Protein AF-A0A8C9UJI0-F1 (afdb_monomer)

Nearest PDB structures (foldseek):
  3o5f-assembly1_A  TM=1.003E+00  e=1.018E-23  Homo sapiens
  4w9p-assembly2_E  TM=9.987E-01  e=3.795E-23  Homo sapiens
  3o5d-assembly2_B  TM=9.848E-01  e=3.019E-23  Homo sapiens
  4r0x-assembly1_A  TM=9.972E-01  e=3.536E-22  Homo sapiens
  8pja-assembly1_A  TM=9.723E-01  e=2.656E-22  Homo sapiens

pLDDT: mean 81.19, std 20.81, range [34.44, 97.88]

InterPro domains:
  IPR001179 FKBP-type peptidyl-prolyl cis-trans isomerase domain [PF00254] (45-135)
  IPR001179 FKBP-type peptidyl-prolyl cis-trans isomerase domain [PS50059] (50-138)
  IPR046357 Peptidyl-prolyl cis-trans isomerase domain superfamily [G3DSA:3.10.50.40] (14-140)
  IPR050689 FKBP-type Peptidyl-prolyl cis-trans Isomerase [PTHR10516] (28-138)

Organism: Spermophilus dauricus (NCBI:txid99837)

Mean predicted aligned error: 12.02 Å

Radius of gyration: 22.51 Å; Cα contacts (8 Å, |Δi|>4): 314; chains: 1; bounding box: 45×43×97 Å

Structure (mmCIF, N/CA/C/O backbone):
data_AF-A0A8C9UJI0-F1
#
_entry.id   AF-A0A8C9UJI0-F1
#
loop_
_atom_site.group_PDB
_atom_site.id
_atom_site.type_symbol
_atom_site.label_atom_id
_atom_site.label_alt_id
_atom_site.label_comp_id
_atom_site.label_asym_id
_atom_site.label_entity_id
_atom_site.label_seq_id
_atom_site.pdbx_PDB_ins_code
_atom_site.Cartn_x
_atom_site.Cartn_y
_atom_site.Cartn_z
_atom_site.occupancy
_atom_site.B_iso_or_equiv
_atom_site.auth_seq_id
_atom_site.auth_comp_id
_atom_site.auth_asym_id
_atom_site.auth_atom_id
_atom_site.pdbx_PDB_model_num
ATOM 1 N N . MET A 1 1 ? 28.800 -2.552 45.455 1.00 47.06 1 MET A N 1
ATOM 2 C CA . MET A 1 1 ? 27.378 -2.154 45.464 1.00 47.06 1 MET A CA 1
ATOM 3 C C . MET A 1 1 ? 27.069 -1.627 44.077 1.00 47.06 1 MET A C 1
ATOM 5 O O . MET A 1 1 ? 27.402 -0.494 43.772 1.00 47.06 1 MET A O 1
ATOM 9 N N . THR A 1 2 ? 26.600 -2.508 43.202 1.00 41.59 2 THR A N 1
ATOM 10 C CA . THR A 1 2 ? 26.251 -2.222 41.806 1.00 41.59 2 THR A CA 1
ATOM 11 C C . THR A 1 2 ? 24.803 -1.760 41.757 1.00 41.59 2 THR A C 1
ATOM 13 O O . THR A 1 2 ? 23.912 -2.518 42.133 1.00 41.59 2 THR A O 1
ATOM 16 N N . THR A 1 3 ? 24.568 -0.523 41.334 1.00 51.25 3 THR A N 1
ATOM 17 C CA . THR A 1 3 ? 23.231 -0.049 40.975 1.00 51.25 3 THR A CA 1
ATOM 18 C C . THR A 1 3 ? 22.988 -0.331 39.500 1.00 51.25 3 THR A C 1
ATOM 20 O O . THR A 1 3 ? 23.745 0.113 38.642 1.00 51.25 3 THR A O 1
ATOM 23 N N . ASP A 1 4 ? 21.942 -1.118 39.288 1.00 44.91 4 ASP A N 1
ATOM 24 C CA . ASP A 1 4 ? 21.248 -1.479 38.057 1.00 44.91 4 ASP A CA 1
ATOM 25 C C . ASP A 1 4 ? 21.034 -0.283 37.107 1.00 44.91 4 ASP A C 1
ATOM 27 O O . ASP A 1 4 ? 20.423 0.723 37.476 1.00 44.91 4 ASP A O 1
ATOM 31 N N . GLU A 1 5 ? 21.545 -0.394 35.878 1.00 50.09 5 GLU A N 1
ATOM 32 C CA . GLU A 1 5 ? 21.160 0.468 34.761 1.00 50.09 5 GLU A CA 1
ATOM 33 C C . GLU A 1 5 ? 19.827 -0.034 34.195 1.00 50.09 5 GLU A C 1
ATOM 35 O O . GLU A 1 5 ? 19.768 -0.969 33.396 1.00 50.09 5 GLU A O 1
ATOM 40 N N . GLY A 1 6 ? 18.737 0.613 34.605 1.00 41.09 6 GLY A N 1
ATOM 41 C CA . GLY A 1 6 ? 17.418 0.406 34.022 1.00 41.09 6 GLY A CA 1
ATOM 42 C C . GLY A 1 6 ? 17.392 0.816 32.548 1.00 41.09 6 GLY A C 1
ATOM 43 O O . GLY A 1 6 ? 17.242 1.994 32.215 1.00 41.09 6 GLY A O 1
ATOM 44 N N . ALA A 1 7 ? 17.489 -0.170 31.657 1.00 45.66 7 ALA A N 1
ATOM 45 C CA . ALA A 1 7 ? 17.214 -0.026 30.235 1.00 45.66 7 ALA A CA 1
ATOM 46 C C . ALA A 1 7 ? 15.746 0.391 30.025 1.00 45.66 7 ALA A C 1
ATOM 48 O O . ALA A 1 7 ? 14.819 -0.419 30.104 1.00 45.66 7 ALA A O 1
ATOM 49 N N . LYS A 1 8 ? 15.518 1.677 29.741 1.00 38.72 8 LYS A N 1
ATOM 50 C CA . LYS A 1 8 ? 14.234 2.173 29.237 1.00 38.72 8 LYS A CA 1
ATOM 51 C C . LYS A 1 8 ? 14.040 1.674 27.804 1.00 38.72 8 LYS A C 1
ATOM 53 O O . LYS A 1 8 ? 14.418 2.343 26.848 1.00 38.72 8 LYS A O 1
ATOM 58 N N . ASN A 1 9 ? 13.428 0.504 27.654 1.00 43.75 9 ASN A N 1
ATOM 59 C CA . ASN A 1 9 ? 12.841 0.076 26.389 1.00 43.75 9 ASN A CA 1
ATOM 60 C C . ASN A 1 9 ? 11.596 0.932 26.106 1.00 43.75 9 ASN A C 1
ATOM 62 O O . ASN A 1 9 ? 10.471 0.511 26.371 1.00 43.75 9 ASN A O 1
ATOM 66 N N . ASN A 1 10 ? 11.784 2.134 25.562 1.00 44.97 10 ASN A N 1
ATOM 67 C CA . ASN A 1 10 ? 10.702 2.863 24.904 1.00 44.97 10 ASN A CA 1
ATOM 68 C C . ASN A 1 10 ? 10.404 2.152 23.573 1.00 44.97 10 ASN A C 1
ATOM 70 O O . ASN A 1 10 ? 10.900 2.533 22.517 1.00 44.97 10 ASN A O 1
ATOM 74 N N . GLY A 1 11 ? 9.660 1.045 23.651 1.00 49.59 11 GLY A N 1
ATOM 75 C CA . GLY A 1 11 ? 9.223 0.238 22.514 1.00 49.59 11 GLY A CA 1
ATOM 76 C C . GLY A 1 11 ? 8.126 0.939 21.718 1.00 49.59 11 GLY A C 1
ATOM 77 O O . GLY A 1 11 ? 6.963 0.550 21.782 1.00 49.59 11 GLY A O 1
ATOM 78 N N . GLU A 1 12 ? 8.487 1.994 20.996 1.00 61.19 12 GLU A N 1
ATOM 79 C CA . GLU A 1 12 ? 7.575 2.706 20.109 1.00 61.19 12 GLU A CA 1
ATOM 80 C C . GLU A 1 12 ? 7.233 1.818 18.898 1.00 61.19 12 GLU A C 1
ATOM 82 O O . GLU A 1 12 ? 8.111 1.303 18.201 1.00 61.19 12 GLU A O 1
ATOM 87 N N . SER A 1 13 ? 5.942 1.554 18.681 1.00 79.88 13 SER A N 1
ATOM 88 C CA . SER A 1 13 ? 5.486 0.674 17.602 1.00 79.88 13 SER A CA 1
ATOM 89 C C . SER A 1 13 ? 5.663 1.371 16.248 1.00 79.88 13 SER A C 1
ATOM 91 O O . SER A 1 13 ? 5.319 2.543 16.127 1.00 79.88 13 SER A O 1
ATOM 93 N N . PRO A 1 14 ? 6.077 0.676 15.171 1.00 82.94 14 PRO A N 1
ATOM 94 C CA . PRO 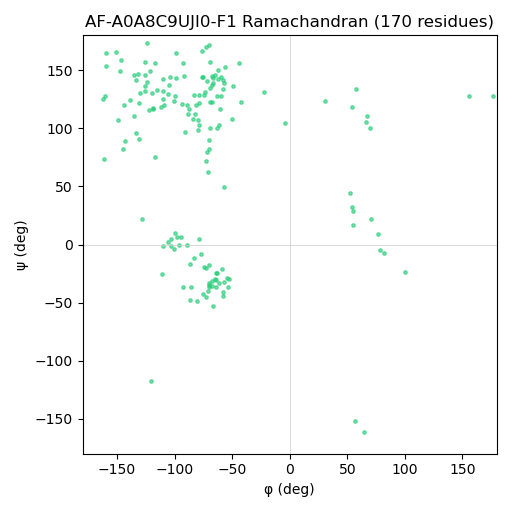A 1 14 ? 6.142 1.281 13.837 1.00 82.94 14 PRO A CA 1
ATOM 95 C C . PRO A 1 14 ? 4.830 1.955 13.406 1.00 82.94 14 PRO A C 1
ATOM 97 O O . PRO A 1 14 ? 4.845 2.944 12.681 1.00 82.94 14 PRO A O 1
ATOM 100 N N . ALA A 1 15 ? 3.688 1.451 13.884 1.00 84.00 15 ALA A N 1
ATOM 101 C CA . ALA A 1 15 ? 2.387 2.049 13.615 1.00 84.00 15 ALA A CA 1
ATOM 102 C C . ALA A 1 15 ? 2.173 3.397 14.331 1.00 84.00 15 ALA A C 1
ATOM 104 O O . ALA A 1 15 ? 1.539 4.274 13.746 1.00 84.00 15 ALA A O 1
ATOM 105 N N . SER A 1 16 ? 2.693 3.589 15.553 1.00 86.00 16 SER A N 1
ATOM 106 C CA . SER A 1 16 ? 2.581 4.877 16.259 1.00 86.00 16 SER A CA 1
ATOM 107 C C . SER A 1 16 ? 3.461 5.937 15.609 1.00 86.00 16 SER A C 1
ATOM 109 O O . SER A 1 16 ? 2.986 7.041 15.366 1.00 86.00 16 SER A O 1
ATOM 111 N N . THR A 1 17 ? 4.673 5.572 15.182 1.00 90.19 17 THR A N 1
ATOM 112 C CA . THR A 1 17 ? 5.551 6.494 14.447 1.00 90.19 17 THR A CA 1
ATOM 113 C C . THR A 1 17 ? 4.883 7.016 13.170 1.00 90.19 17 THR A C 1
ATOM 115 O O . THR A 1 17 ? 4.902 8.217 12.912 1.00 90.19 17 THR A O 1
ATOM 118 N N . VAL A 1 18 ? 4.224 6.149 12.387 1.00 90.81 18 VAL A N 1
ATOM 119 C CA . VAL A 1 18 ? 3.474 6.587 11.190 1.00 90.81 18 VAL A CA 1
ATOM 120 C C . VAL A 1 18 ? 2.250 7.427 11.553 1.00 90.81 18 VAL A C 1
ATOM 122 O O . VAL A 1 18 ? 1.926 8.370 10.837 1.00 90.81 18 VAL A O 1
ATOM 125 N N . ALA A 1 19 ? 1.568 7.126 12.658 1.00 90.56 19 ALA A N 1
ATOM 126 C CA . ALA A 1 19 ? 0.416 7.909 13.098 1.00 90.56 19 ALA A CA 1
ATOM 127 C C . ALA A 1 19 ? 0.791 9.356 13.472 1.00 90.56 19 ALA A C 1
ATOM 129 O O . ALA A 1 19 ? 0.015 10.276 13.197 1.00 90.56 19 ALA A O 1
ATOM 130 N N . GLU A 1 20 ? 1.967 9.550 14.071 1.00 91.50 20 GLU A N 1
ATOM 131 C CA . GLU A 1 20 ? 2.452 10.849 14.544 1.00 91.50 20 GLU A CA 1
ATOM 132 C C . GLU A 1 20 ? 3.171 11.646 13.451 1.00 91.50 20 GLU A C 1
ATOM 134 O O . GLU A 1 20 ? 2.870 12.821 13.248 1.00 91.50 20 GLU A O 1
ATOM 139 N N . GLN A 1 21 ? 4.086 11.006 12.721 1.00 93.56 21 GLN A N 1
ATOM 140 C CA . GLN A 1 21 ? 5.014 11.672 11.796 1.00 93.56 21 GLN A CA 1
ATOM 141 C C . GLN A 1 21 ? 4.715 11.388 10.318 1.00 93.56 21 GLN A C 1
ATOM 143 O O . GLN A 1 21 ? 5.414 11.889 9.441 1.00 93.56 21 GLN A O 1
ATOM 148 N N . GLY A 1 22 ? 3.703 10.568 10.024 1.00 93.62 22 GLY A N 1
ATOM 149 C CA . GLY A 1 22 ? 3.371 10.191 8.656 1.00 93.62 22 GLY A CA 1
ATOM 150 C C . GLY A 1 22 ? 2.846 11.354 7.825 1.00 93.62 22 GLY A C 1
ATOM 151 O O . GLY A 1 22 ? 2.003 12.139 8.270 1.00 93.62 22 GLY A O 1
ATOM 15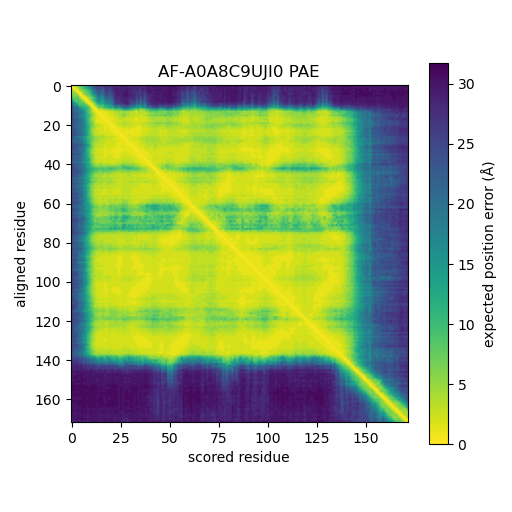2 N N . GLU A 1 23 ? 3.323 11.422 6.586 1.00 96.69 23 GLU A N 1
ATOM 153 C CA . GLU A 1 23 ? 2.846 12.361 5.582 1.00 96.69 23 GLU A CA 1
ATOM 154 C C . GLU A 1 23 ? 1.470 11.926 5.074 1.00 96.69 23 GLU A C 1
ATOM 156 O O . GLU A 1 23 ? 1.269 10.769 4.701 1.00 96.69 23 GLU A O 1
ATOM 161 N N . ASP A 1 24 ? 0.518 12.856 5.036 1.00 97.56 24 ASP A N 1
ATOM 162 C CA . ASP A 1 24 ? -0.799 12.611 4.456 1.00 97.56 24 ASP A CA 1
ATOM 163 C C . ASP A 1 24 ? -0.757 12.721 2.929 1.00 97.56 24 ASP A C 1
ATOM 165 O O . ASP A 1 24 ? -0.683 13.820 2.368 1.00 97.56 24 ASP A O 1
ATOM 169 N N . ILE A 1 25 ? -0.855 11.573 2.262 1.00 96.75 25 ILE A N 1
ATOM 170 C CA . ILE A 1 25 ? -0.804 11.457 0.799 1.00 96.75 25 ILE A CA 1
ATOM 171 C C . ILE A 1 25 ? -2.194 11.448 0.145 1.00 96.75 25 ILE A C 1
ATOM 173 O O . ILE A 1 25 ? -2.317 11.251 -1.062 1.00 96.75 25 ILE A O 1
ATOM 177 N N . THR A 1 26 ? -3.264 11.675 0.913 1.00 96.31 26 THR A N 1
ATOM 178 C CA . THR A 1 26 ? -4.621 11.757 0.358 1.00 96.31 26 THR A CA 1
ATOM 179 C C . THR A 1 26 ? -4.858 13.090 -0.350 1.00 96.31 26 THR A C 1
ATOM 181 O O . THR A 1 26 ? -4.433 14.154 0.106 1.00 96.31 26 THR A O 1
ATOM 184 N N . SER A 1 27 ? -5.618 13.067 -1.449 1.00 94.50 27 SER A N 1
ATOM 185 C CA . SER A 1 27 ? -6.015 14.296 -2.153 1.00 94.50 27 SER A CA 1
ATOM 186 C C . SER A 1 27 ? -6.923 15.192 -1.302 1.00 94.50 27 SER A C 1
ATOM 188 O O . SER A 1 27 ? -6.906 16.408 -1.459 1.00 94.50 27 SER A O 1
ATOM 190 N N . LYS A 1 28 ? -7.713 14.599 -0.394 1.00 95.44 28 LYS A N 1
ATOM 191 C CA . LYS A 1 28 ? -8.630 15.317 0.510 1.00 95.44 28 LYS A CA 1
ATOM 192 C C . LYS A 1 28 ? -7.954 15.865 1.769 1.00 95.44 28 LYS A C 1
ATOM 194 O O . LYS A 1 28 ? -8.588 16.635 2.482 1.00 95.44 28 LYS A O 1
ATOM 199 N N . LYS A 1 29 ? -6.708 15.464 2.045 1.00 95.25 29 LYS A N 1
ATOM 200 C CA . LYS A 1 29 ? -5.966 15.796 3.269 1.00 95.25 29 LYS A CA 1
ATOM 201 C C . LYS A 1 29 ? -6.744 15.466 4.554 1.00 95.25 29 LYS A C 1
ATOM 203 O O . LYS A 1 29 ? -6.820 16.262 5.487 1.00 95.25 29 LYS A O 1
ATOM 208 N N . ASP A 1 30 ? -7.361 14.282 4.579 1.00 96.00 30 ASP A N 1
ATOM 209 C CA . ASP A 1 30 ? -8.202 13.784 5.681 1.00 96.00 30 ASP A CA 1
ATOM 210 C C . ASP A 1 30 ? -7.467 12.808 6.626 1.00 96.00 30 ASP A C 1
ATOM 212 O O . ASP A 1 30 ? -8.072 12.158 7.498 1.00 96.00 30 ASP A O 1
ATOM 216 N N . ARG A 1 31 ? -6.142 12.695 6.468 1.00 95.81 31 ARG A N 1
ATOM 217 C CA . ARG A 1 31 ? -5.270 11.730 7.151 1.00 95.81 31 ARG A CA 1
ATOM 218 C C . ARG A 1 31 ? -5.733 10.285 6.966 1.00 95.81 31 ARG A C 1
ATOM 220 O O . ARG A 1 31 ? -5.558 9.460 7.862 1.00 95.81 31 ARG A O 1
ATOM 227 N N . GLY A 1 32 ? -6.394 9.987 5.848 1.00 95.62 32 GLY A N 1
ATOM 228 C CA . GLY A 1 32 ? -6.892 8.655 5.524 1.00 95.62 32 GLY A CA 1
ATOM 229 C C . GLY A 1 32 ? -5.789 7.654 5.200 1.00 95.62 32 GLY A C 1
ATOM 230 O O . GLY A 1 32 ? -5.910 6.473 5.532 1.00 95.62 32 GLY A O 1
ATOM 231 N N . VAL A 1 33 ? -4.706 8.141 4.596 1.00 97.69 33 VAL A N 1
ATOM 232 C CA . VAL A 1 33 ? -3.522 7.362 4.235 1.00 97.69 33 VAL A CA 1
ATOM 233 C C . VAL A 1 33 ? -2.291 8.159 4.639 1.00 97.69 33 VAL A C 1
ATOM 235 O O . VAL A 1 33 ? -2.007 9.206 4.059 1.00 97.69 33 VAL A O 1
ATOM 238 N N . LEU A 1 34 ? -1.581 7.667 5.652 1.00 97.62 34 LEU A N 1
ATOM 239 C CA . LEU A 1 34 ? -0.327 8.255 6.114 1.00 97.62 34 LEU A CA 1
ATOM 240 C C . LEU A 1 34 ? 0.846 7.394 5.659 1.00 97.62 34 LEU A C 1
ATOM 242 O O . LEU A 1 34 ? 0.778 6.170 5.780 1.00 97.62 34 LEU A O 1
ATOM 246 N N . LYS A 1 35 ? 1.917 8.026 5.177 1.00 97.56 35 LYS A N 1
ATOM 247 C CA . LYS A 1 35 ? 3.113 7.357 4.658 1.00 97.56 35 LYS A CA 1
ATOM 248 C C . LYS A 1 35 ? 4.374 7.815 5.386 1.00 97.56 35 LYS A C 1
ATOM 250 O O . LYS A 1 35 ? 4.557 9.002 5.637 1.00 97.56 35 LYS A O 1
ATOM 255 N N . ILE A 1 36 ? 5.274 6.874 5.669 1.00 97.25 36 ILE A N 1
ATOM 256 C CA . ILE A 1 36 ? 6.678 7.145 6.011 1.00 97.25 36 ILE A CA 1
ATOM 257 C C . ILE A 1 36 ? 7.571 6.256 5.152 1.00 97.25 36 ILE A C 1
ATOM 259 O O . ILE A 1 36 ? 7.378 5.042 5.094 1.00 97.25 36 ILE A O 1
ATOM 263 N N . VAL A 1 37 ? 8.583 6.842 4.514 1.00 97.06 37 VAL A N 1
ATOM 264 C CA . VAL A 1 37 ? 9.607 6.087 3.784 1.00 97.06 37 VAL A CA 1
ATOM 265 C C . VAL A 1 37 ? 10.617 5.517 4.782 1.00 97.06 37 VAL A C 1
ATOM 267 O O . VAL A 1 37 ? 11.238 6.252 5.544 1.00 97.06 37 VAL A O 1
ATOM 270 N N . LYS A 1 38 ? 10.785 4.192 4.788 1.00 96.19 38 LYS A N 1
ATOM 271 C CA . LYS A 1 38 ? 11.769 3.476 5.620 1.00 96.19 38 LYS A CA 1
ATOM 272 C C . LYS A 1 38 ? 13.081 3.250 4.888 1.00 96.19 38 LYS A C 1
ATOM 274 O O . LYS A 1 38 ? 14.139 3.306 5.506 1.00 96.19 38 LYS A O 1
ATOM 279 N N . ARG A 1 39 ? 13.006 2.987 3.586 1.00 96.62 39 ARG A N 1
ATOM 280 C CA . ARG A 1 39 ? 14.159 2.878 2.697 1.00 96.62 39 ARG A CA 1
ATOM 281 C C . ARG A 1 39 ? 13.810 3.576 1.400 1.00 96.62 39 ARG A C 1
ATOM 283 O O . ARG A 1 39 ? 12.799 3.239 0.796 1.00 96.62 39 ARG A O 1
ATOM 290 N N . VAL A 1 40 ? 14.634 4.533 0.996 1.00 96.44 40 VAL A N 1
ATOM 291 C CA . VAL A 1 40 ? 14.466 5.225 -0.284 1.00 96.44 40 VAL A CA 1
ATOM 292 C C . VAL A 1 40 ? 14.667 4.253 -1.445 1.00 96.44 40 VAL A C 1
ATOM 294 O O . VAL A 1 40 ? 15.463 3.316 -1.344 1.00 96.44 40 VAL A O 1
ATOM 297 N N . GLY A 1 41 ? 13.922 4.463 -2.527 1.00 93.62 41 GLY A N 1
ATOM 298 C CA . GLY A 1 41 ? 14.127 3.733 -3.772 1.00 93.62 41 GLY A CA 1
ATOM 299 C C . GLY A 1 41 ? 15.421 4.131 -4.482 1.00 93.62 41 GLY A C 1
ATOM 300 O O . GLY A 1 41 ? 16.101 5.082 -4.094 1.00 93.62 41 GLY A O 1
ATOM 301 N N . ASN A 1 42 ? 15.755 3.391 -5.535 1.00 90.69 42 ASN A N 1
ATOM 302 C CA . ASN A 1 42 ? 16.936 3.611 -6.371 1.00 90.69 42 ASN A CA 1
ATOM 303 C C . ASN A 1 42 ? 16.622 4.286 -7.720 1.00 90.69 42 ASN A C 1
ATOM 305 O O . ASN A 1 42 ? 17.545 4.544 -8.490 1.00 90.69 42 ASN A O 1
ATOM 309 N N . SER A 1 43 ? 15.347 4.573 -8.002 1.00 88.94 43 SER A N 1
ATOM 310 C CA . SER A 1 43 ? 14.877 5.278 -9.199 1.00 88.94 43 SER A CA 1
ATOM 311 C C . SER A 1 43 ? 14.212 6.605 -8.842 1.00 88.94 43 SER A C 1
ATOM 313 O O . SER A 1 43 ? 13.681 6.766 -7.747 1.00 88.94 43 SER A O 1
ATOM 315 N N . GLU A 1 44 ? 14.176 7.544 -9.788 1.00 89.50 44 GLU A N 1
ATOM 316 C CA . GLU A 1 44 ? 13.304 8.726 -9.689 1.00 89.50 44 GLU A CA 1
ATOM 317 C C . GLU A 1 44 ? 11.892 8.466 -10.238 1.00 89.50 44 GLU A C 1
ATOM 319 O O . GLU A 1 44 ? 10.964 9.204 -9.923 1.00 89.50 44 GLU A O 1
ATOM 324 N N . GLU A 1 45 ? 11.718 7.399 -11.019 1.00 92.50 45 GLU A N 1
ATOM 325 C CA . GLU A 1 45 ? 10.434 7.015 -11.605 1.00 92.50 45 GLU A CA 1
ATOM 326 C C . GLU A 1 45 ? 9.490 6.379 -10.574 1.00 92.50 45 GLU A C 1
ATOM 328 O O . GLU A 1 45 ? 9.927 5.625 -9.695 1.00 92.50 45 GLU A O 1
ATOM 333 N N . THR A 1 46 ? 8.197 6.662 -10.733 1.00 95.19 46 THR A N 1
ATOM 334 C CA . THR A 1 46 ? 7.083 6.106 -9.956 1.00 95.19 46 THR A CA 1
ATOM 335 C C . THR A 1 46 ? 6.105 5.392 -10.895 1.00 95.19 46 THR A C 1
ATOM 337 O O . THR A 1 46 ? 5.959 5.827 -12.040 1.00 95.19 46 THR A O 1
ATOM 340 N N . PRO A 1 47 ? 5.407 4.337 -10.439 1.00 95.94 47 PRO A N 1
ATOM 341 C CA . PRO A 1 47 ? 4.462 3.611 -11.279 1.00 95.94 47 PRO A CA 1
ATOM 342 C C . PRO A 1 47 ? 3.251 4.477 -11.644 1.00 95.94 47 PRO A C 1
ATOM 344 O O . PRO A 1 47 ? 2.745 5.251 -10.826 1.00 95.94 47 PRO A O 1
ATOM 347 N N . MET A 1 48 ? 2.769 4.315 -12.873 1.00 94.56 48 MET A N 1
ATOM 348 C CA . MET A 1 48 ? 1.617 5.021 -13.427 1.00 94.56 48 MET A CA 1
ATOM 349 C C . MET A 1 48 ? 0.345 4.165 -13.370 1.00 94.56 48 MET A C 1
ATOM 351 O O . MET A 1 48 ? 0.375 2.952 -13.163 1.00 94.56 48 MET A O 1
ATOM 355 N N . ILE A 1 49 ? -0.815 4.803 -13.548 1.00 94.25 49 ILE A N 1
ATOM 356 C CA . ILE A 1 49 ? -2.100 4.094 -13.635 1.00 94.25 49 ILE A CA 1
ATOM 357 C C . ILE A 1 49 ? -2.055 3.124 -14.823 1.00 94.25 49 ILE A C 1
ATOM 359 O O . ILE A 1 49 ? -1.782 3.544 -15.942 1.00 94.25 49 ILE A O 1
ATOM 363 N N . GLY A 1 50 ? -2.382 1.853 -14.576 1.00 93.00 50 GLY A N 1
ATOM 364 C CA . GLY A 1 50 ? -2.315 0.770 -15.564 1.00 93.00 50 GLY A CA 1
ATOM 365 C C . GLY A 1 50 ? -1.073 -0.110 -15.436 1.00 93.00 50 GLY A C 1
ATOM 366 O O . GLY A 1 50 ? -1.141 -1.286 -15.795 1.00 93.00 50 GLY A O 1
ATOM 367 N N . ASP A 1 51 ? 0.007 0.401 -14.840 1.00 94.06 51 ASP A N 1
ATOM 368 C CA . ASP A 1 51 ? 1.249 -0.351 -14.689 1.00 94.06 51 ASP A CA 1
ATOM 369 C C . ASP A 1 51 ? 1.048 -1.602 -13.833 1.00 94.06 51 ASP A C 1
ATOM 371 O O . ASP A 1 51 ? 0.333 -1.612 -12.822 1.00 94.06 51 ASP A O 1
ATOM 375 N N . LYS A 1 52 ? 1.737 -2.671 -14.228 1.00 95.94 52 LYS A N 1
ATOM 376 C CA . LYS A 1 52 ? 1.843 -3.904 -13.458 1.00 95.94 52 LYS A CA 1
ATOM 377 C C . LYS A 1 52 ? 2.940 -3.727 -12.415 1.00 95.94 52 LYS A C 1
ATOM 379 O O . LYS A 1 52 ? 4.116 -3.638 -12.761 1.00 95.94 52 LYS A O 1
ATOM 384 N N . VAL A 1 53 ? 2.557 -3.686 -11.144 1.00 96.75 53 VAL A N 1
ATOM 385 C CA . VAL A 1 53 ? 3.467 -3.471 -10.012 1.00 96.75 53 VAL A CA 1
ATOM 386 C C . VAL A 1 53 ? 3.741 -4.776 -9.271 1.00 96.75 53 VAL A C 1
ATOM 388 O O . VAL A 1 53 ? 2.857 -5.621 -9.126 1.00 96.75 53 VAL A O 1
ATOM 391 N N . TYR A 1 54 ? 4.972 -4.930 -8.791 1.00 96.75 54 TYR A N 1
ATOM 392 C CA . TYR A 1 54 ? 5.467 -6.109 -8.087 1.00 96.75 54 TYR A CA 1
ATOM 393 C C . TYR A 1 54 ? 5.890 -5.691 -6.686 1.00 96.75 54 TYR A C 1
ATOM 395 O O . TYR A 1 54 ? 6.820 -4.896 -6.532 1.00 96.75 54 TYR A O 1
ATOM 403 N N . VAL A 1 55 ? 5.225 -6.215 -5.658 1.00 97.19 55 VAL A N 1
ATOM 404 C CA . VAL A 1 55 ? 5.471 -5.790 -4.277 1.00 97.19 55 VAL A CA 1
ATOM 405 C C . VAL A 1 55 ? 5.658 -6.957 -3.320 1.00 97.19 55 VAL A C 1
ATOM 407 O O . VAL A 1 55 ? 4.999 -7.995 -3.427 1.00 97.19 55 VAL A O 1
ATOM 410 N N . HIS A 1 56 ? 6.501 -6.743 -2.316 1.00 96.94 56 HIS A N 1
ATOM 411 C CA . HIS A 1 56 ? 6.413 -7.475 -1.061 1.00 96.94 56 HIS A CA 1
ATOM 412 C C . HIS A 1 56 ? 5.690 -6.630 -0.021 1.00 96.94 56 HIS A C 1
ATOM 414 O O . HIS A 1 56 ? 5.824 -5.413 0.026 1.00 96.94 56 HIS A O 1
ATOM 420 N N . TYR A 1 57 ? 4.895 -7.274 0.824 1.00 94.69 57 TYR A N 1
ATOM 421 C CA . TYR A 1 57 ? 4.202 -6.600 1.909 1.00 94.69 57 TYR A CA 1
ATOM 422 C C . TYR A 1 57 ? 4.035 -7.460 3.154 1.00 94.69 57 TYR A C 1
ATOM 424 O O . TYR A 1 57 ? 4.009 -8.697 3.093 1.00 94.69 57 TYR A O 1
ATOM 432 N N . LYS A 1 58 ? 3.829 -6.762 4.274 1.00 94.44 58 LYS A N 1
ATOM 433 C CA . LYS A 1 58 ? 3.360 -7.302 5.553 1.00 94.44 58 LYS A CA 1
ATOM 434 C C . LYS A 1 58 ? 2.209 -6.441 6.065 1.00 94.44 58 LYS A C 1
ATOM 436 O O . LYS A 1 58 ? 2.384 -5.246 6.289 1.00 94.44 58 LYS A O 1
ATOM 441 N N . GLY A 1 59 ? 1.048 -7.053 6.276 1.00 93.06 59 GLY A N 1
ATOM 442 C CA . GLY A 1 59 ? -0.137 -6.416 6.844 1.00 93.06 59 GLY A CA 1
ATOM 443 C C . GLY A 1 59 ? -0.294 -6.731 8.331 1.00 93.06 59 GLY A C 1
ATOM 444 O O . GLY A 1 59 ? -0.305 -7.899 8.738 1.00 93.06 59 GLY A O 1
ATOM 445 N N . LYS A 1 60 ? -0.445 -5.689 9.152 1.00 91.12 60 LYS A N 1
ATOM 446 C CA . LYS A 1 60 ? -0.739 -5.783 10.588 1.00 91.12 60 LYS A CA 1
ATOM 447 C C . LYS A 1 60 ? -1.980 -4.969 10.943 1.00 91.12 60 LYS A C 1
ATOM 449 O O . LYS A 1 60 ? -2.243 -3.919 10.364 1.00 91.12 60 LYS A O 1
ATOM 454 N N . LEU A 1 61 ? -2.743 -5.455 11.913 1.00 87.50 61 LEU A N 1
ATOM 455 C CA . LEU A 1 61 ? -3.821 -4.690 12.537 1.00 87.50 61 LEU A CA 1
ATOM 456 C C . LEU A 1 61 ? -3.239 -3.662 13.521 1.00 87.50 61 LEU A C 1
ATOM 458 O O . LEU A 1 61 ? -2.081 -3.768 13.929 1.00 87.50 61 LEU A O 1
ATOM 462 N N . SER A 1 62 ? -4.057 -2.704 13.958 1.00 76.12 62 SER A N 1
ATOM 463 C CA . SER A 1 62 ? -3.689 -1.706 14.979 1.00 76.12 62 SER A CA 1
ATOM 464 C C . SER A 1 62 ? -3.182 -2.315 16.294 1.00 76.12 62 SER A C 1
ATOM 466 O O . SER A 1 62 ? -2.335 -1.731 16.959 1.00 76.12 62 SER A O 1
ATOM 468 N N . ASN A 1 63 ? -3.637 -3.521 16.642 1.00 75.56 63 ASN A N 1
ATOM 469 C CA . ASN A 1 63 ? -3.155 -4.286 17.797 1.00 75.56 63 ASN A CA 1
ATOM 470 C C . ASN A 1 63 ? -1.803 -4.997 17.558 1.00 75.56 63 ASN A C 1
ATOM 472 O O . ASN A 1 63 ? -1.365 -5.785 18.391 1.00 75.56 63 ASN A O 1
ATOM 476 N N . GLY A 1 64 ? -1.162 -4.779 16.406 1.00 79.19 64 GLY A N 1
ATOM 477 C CA . GLY A 1 64 ? 0.113 -5.384 16.020 1.00 79.19 64 GLY A CA 1
ATOM 478 C C . GLY A 1 64 ? 0.011 -6.801 15.444 1.00 79.19 64 GLY A C 1
ATOM 479 O O . GLY A 1 64 ? 1.009 -7.317 14.933 1.00 79.19 64 GLY A O 1
ATOM 480 N N . LYS A 1 65 ? -1.171 -7.434 15.464 1.00 84.69 65 LYS A N 1
ATOM 481 C CA . LYS A 1 65 ? -1.367 -8.791 14.936 1.00 84.69 65 LYS A CA 1
ATOM 482 C C . LYS A 1 65 ? -1.190 -8.803 13.416 1.00 84.69 65 LYS A C 1
ATOM 484 O O . LYS A 1 65 ? -1.912 -8.110 12.698 1.00 84.69 65 LYS A O 1
ATOM 489 N N . LYS A 1 66 ? -0.262 -9.630 12.921 1.00 86.81 66 LYS A N 1
ATOM 490 C CA . LYS A 1 66 ? -0.111 -9.920 11.486 1.00 86.81 66 LYS A CA 1
ATOM 491 C C . LYS A 1 66 ? -1.378 -10.610 10.974 1.00 86.81 66 LYS A C 1
ATOM 493 O O . LYS A 1 66 ? -1.797 -11.607 11.563 1.00 86.81 66 LYS A O 1
ATOM 498 N N . PHE A 1 67 ? -1.967 -10.100 9.895 1.00 84.19 67 PHE A N 1
ATOM 499 C CA . PHE A 1 67 ? -3.125 -10.731 9.247 1.00 84.19 67 PHE A CA 1
ATOM 500 C C . PHE A 1 67 ? -2.795 -11.305 7.864 1.00 84.19 67 PHE A C 1
ATOM 502 O O . PHE A 1 67 ? -3.463 -12.246 7.433 1.00 84.19 67 PHE A O 1
ATOM 509 N N . ASP A 1 68 ? -1.773 -10.769 7.188 1.00 81.25 68 ASP A N 1
ATOM 510 C CA . ASP A 1 68 ? -1.329 -11.244 5.876 1.00 81.25 68 ASP A CA 1
ATOM 511 C C . ASP A 1 68 ? 0.120 -10.814 5.577 1.00 81.25 68 ASP A C 1
ATOM 513 O O . ASP A 1 68 ? 0.610 -9.823 6.125 1.00 81.25 68 ASP A O 1
ATOM 517 N N . SER A 1 69 ? 0.825 -11.569 4.737 1.00 84.06 69 SER A N 1
ATOM 518 C CA . SER A 1 69 ? 2.208 -11.297 4.325 1.00 84.06 69 SER A CA 1
ATOM 519 C C . SER A 1 69 ? 2.530 -12.044 3.035 1.00 84.06 69 SER A C 1
ATOM 521 O O . SER A 1 69 ? 2.363 -13.258 2.958 1.00 84.06 69 SER A O 1
ATOM 523 N N . SER A 1 70 ? 3.045 -11.332 2.033 1.00 80.50 70 SER A N 1
ATOM 524 C CA . SER A 1 70 ? 3.510 -11.958 0.780 1.00 80.50 70 SER A CA 1
ATOM 525 C C . SER A 1 70 ? 4.692 -12.911 0.986 1.00 80.50 70 SER A C 1
ATOM 527 O O . SER A 1 70 ? 4.788 -13.920 0.297 1.00 80.50 70 SER A O 1
ATOM 529 N N . HIS A 1 71 ? 5.552 -12.656 1.979 1.00 78.31 71 HIS A N 1
ATOM 530 C CA . HIS A 1 71 ? 6.671 -13.551 2.285 1.00 78.31 71 HIS A CA 1
ATOM 531 C C . HIS A 1 71 ? 6.196 -14.929 2.748 1.00 78.31 71 HIS A C 1
ATOM 533 O O . HIS A 1 71 ? 6.908 -15.906 2.562 1.00 78.31 71 HIS A O 1
ATOM 539 N N . ASP A 1 72 ? 4.981 -15.029 3.297 1.00 78.75 72 ASP A N 1
ATOM 540 C CA . ASP A 1 72 ? 4.416 -16.316 3.706 1.00 78.75 72 ASP A CA 1
ATOM 541 C C . ASP A 1 72 ? 4.059 -17.184 2.478 1.00 78.75 72 ASP A C 1
ATOM 543 O O . ASP A 1 72 ? 3.899 -18.395 2.607 1.00 78.75 72 ASP A O 1
ATOM 547 N N . ARG A 1 73 ? 3.956 -16.574 1.286 1.00 81.12 73 ARG A N 1
ATOM 548 C CA . ARG A 1 73 ? 3.691 -17.240 0.001 1.00 81.12 73 ARG A CA 1
ATOM 549 C C . ARG A 1 73 ? 4.947 -17.448 -0.853 1.00 81.12 73 ARG A C 1
ATOM 551 O O . ARG A 1 73 ? 4.856 -18.078 -1.896 1.00 81.12 73 ARG A O 1
ATOM 558 N N . ASN A 1 74 ? 6.109 -16.953 -0.415 1.00 83.75 74 ASN A N 1
ATOM 559 C CA . ASN A 1 74 ? 7.382 -16.994 -1.153 1.00 83.75 74 ASN A CA 1
ATOM 560 C C . ASN A 1 74 ? 7.345 -16.388 -2.573 1.00 83.75 74 ASN A C 1
ATOM 562 O O . ASN A 1 74 ? 8.262 -16.616 -3.358 1.00 83.75 74 ASN A O 1
ATOM 566 N N . GLU A 1 75 ? 6.329 -15.588 -2.897 1.00 89.06 75 GLU A N 1
ATOM 567 C CA . GLU A 1 75 ? 6.177 -14.936 -4.197 1.00 89.06 75 GLU A CA 1
ATOM 568 C C . GLU A 1 75 ? 5.777 -13.458 -4.025 1.00 89.06 75 GLU A C 1
ATOM 570 O O . GLU A 1 75 ? 5.061 -13.114 -3.071 1.00 89.06 75 GLU A O 1
ATOM 575 N N . PRO A 1 76 ? 6.237 -12.556 -4.911 1.00 92.50 76 PRO A N 1
ATOM 576 C CA . PRO A 1 76 ? 5.749 -11.184 -4.959 1.00 92.50 76 PRO A CA 1
ATOM 577 C C . PRO A 1 76 ? 4.250 -11.129 -5.237 1.00 92.50 76 PRO A C 1
ATOM 579 O O . PRO A 1 76 ? 3.718 -11.898 -6.035 1.00 92.50 76 PRO A O 1
ATOM 582 N N . PHE A 1 77 ? 3.570 -10.165 -4.626 1.00 95.25 77 PHE A N 1
ATOM 583 C CA . PHE A 1 77 ? 2.202 -9.851 -5.005 1.00 95.25 77 PHE A CA 1
ATOM 584 C C . PHE A 1 77 ? 2.213 -8.919 -6.218 1.00 95.25 77 PHE A C 1
ATOM 586 O O . PHE A 1 77 ? 2.905 -7.899 -6.210 1.00 95.25 77 PHE A O 1
ATOM 593 N N . VAL A 1 78 ? 1.455 -9.283 -7.251 1.00 94.94 78 VAL A N 1
ATOM 594 C CA . VAL A 1 78 ? 1.410 -8.563 -8.527 1.00 94.94 78 VAL A CA 1
ATOM 595 C C . VAL A 1 78 ? -0.004 -8.069 -8.780 1.00 94.94 78 VAL A C 1
ATOM 597 O O . VAL A 1 78 ? -0.954 -8.843 -8.679 1.00 94.94 78 VAL A O 1
ATOM 600 N N . PHE A 1 79 ? -0.146 -6.789 -9.115 1.00 95.50 79 PHE A N 1
ATOM 601 C CA . PHE A 1 79 ? -1.436 -6.185 -9.450 1.00 95.50 79 PHE A CA 1
ATOM 602 C C . PHE A 1 79 ? -1.267 -5.017 -10.428 1.00 95.50 79 PHE A C 1
ATOM 604 O O . PHE A 1 79 ? -0.157 -4.532 -10.641 1.00 95.50 79 PHE A O 1
ATOM 611 N N . SER A 1 80 ? -2.370 -4.574 -11.028 1.00 95.62 80 SER A N 1
ATOM 612 C CA . SER A 1 80 ? -2.421 -3.387 -11.886 1.00 95.62 80 SER A CA 1
ATOM 613 C C . SER A 1 80 ? -2.818 -2.156 -11.075 1.00 95.62 80 SER A C 1
ATOM 615 O O . SER A 1 80 ? -3.901 -2.115 -10.480 1.00 95.62 80 SER A O 1
ATOM 617 N N . LEU A 1 81 ? -1.954 -1.142 -11.068 1.00 96.19 81 LEU A N 1
ATOM 618 C CA . LEU A 1 81 ? -2.135 0.064 -10.266 1.00 96.19 81 LEU A CA 1
ATOM 619 C C . LEU A 1 81 ? -3.307 0.920 -10.772 1.00 96.19 81 LEU A C 1
ATOM 621 O O . LEU A 1 81 ? -3.441 1.175 -11.970 1.00 96.19 81 LEU A O 1
ATOM 625 N N . GLY A 1 82 ? -4.158 1.394 -9.857 1.00 93.06 82 GLY A N 1
ATOM 626 C CA . GLY A 1 82 ? -5.237 2.340 -10.160 1.00 93.06 82 GLY A CA 1
ATOM 627 C C . GLY A 1 82 ? -6.466 1.728 -10.839 1.00 93.06 82 GLY A C 1
ATOM 628 O O . GLY A 1 82 ? -7.355 2.462 -11.267 1.00 93.06 82 GLY A O 1
ATOM 629 N N . LYS A 1 83 ? -6.546 0.394 -10.938 1.00 93.25 83 LYS A N 1
ATOM 630 C CA . LYS A 1 83 ? -7.703 -0.329 -11.503 1.00 93.25 83 LYS A CA 1
ATOM 631 C C . LYS A 1 83 ? -8.659 -0.857 -10.418 1.00 93.25 83 LYS A C 1
ATOM 633 O O . LYS A 1 83 ? -9.585 -1.597 -10.736 1.00 93.25 83 LYS A O 1
ATOM 638 N N . GLY A 1 84 ? -8.438 -0.518 -9.140 1.00 91.94 84 GLY A N 1
ATOM 639 C CA . GLY A 1 84 ? -9.288 -0.957 -8.026 1.00 91.94 84 GLY A CA 1
ATOM 640 C C . GLY A 1 84 ? -9.178 -2.449 -7.691 1.00 91.94 84 GLY A C 1
ATOM 641 O O . GLY A 1 84 ? -10.099 -3.015 -7.107 1.00 91.94 84 GLY A O 1
ATOM 642 N N . GLN A 1 85 ? -8.069 -3.096 -8.067 1.00 91.75 85 GLN A N 1
ATOM 643 C CA . GLN A 1 85 ? -7.778 -4.493 -7.707 1.00 91.75 85 GLN A CA 1
ATOM 644 C C . GLN A 1 85 ? -7.352 -4.650 -6.239 1.00 91.75 85 GLN A C 1
ATOM 646 O O . GLN A 1 85 ? -7.409 -5.744 -5.680 1.00 91.75 85 GLN A O 1
ATOM 651 N N . VAL A 1 86 ? -6.919 -3.553 -5.621 1.00 95.06 86 VAL A N 1
ATOM 652 C CA . VAL A 1 86 ? -6.467 -3.467 -4.231 1.00 95.06 86 VAL A CA 1
ATOM 653 C C . VAL A 1 86 ? -7.270 -2.400 -3.484 1.00 95.06 86 VAL A C 1
ATOM 655 O O . VAL A 1 86 ? -8.080 -1.677 -4.064 1.00 95.06 86 VAL A O 1
ATOM 658 N N . ILE A 1 87 ? -7.067 -2.295 -2.169 1.00 95.44 87 ILE A N 1
ATOM 659 C CA . ILE A 1 87 ? -7.698 -1.233 -1.378 1.00 95.44 87 ILE A CA 1
ATOM 660 C C . ILE A 1 87 ? -7.235 0.153 -1.849 1.00 95.44 87 ILE A C 1
ATOM 662 O O . ILE A 1 87 ? -6.092 0.329 -2.266 1.00 95.44 87 ILE A O 1
ATOM 666 N N . LYS A 1 88 ? -8.093 1.168 -1.703 1.00 96.38 88 LYS A N 1
ATOM 667 C CA . LYS A 1 88 ? -7.806 2.544 -2.154 1.00 96.38 88 LYS A CA 1
ATOM 668 C C . LYS A 1 88 ? -6.492 3.091 -1.596 1.00 96.38 88 LYS A C 1
ATOM 670 O O . LYS A 1 88 ? -5.779 3.804 -2.292 1.00 96.38 88 LYS A O 1
ATOM 675 N N . ALA A 1 89 ? -6.162 2.751 -0.349 1.00 97.12 89 ALA A N 1
ATOM 676 C CA . ALA A 1 89 ? -4.912 3.173 0.271 1.00 97.12 89 ALA A CA 1
ATOM 677 C C . ALA A 1 89 ? -3.668 2.660 -0.467 1.00 97.12 89 ALA A C 1
ATOM 679 O O . ALA A 1 89 ? -2.657 3.354 -0.495 1.00 97.12 89 ALA A O 1
ATOM 680 N N . TRP A 1 90 ? -3.738 1.472 -1.071 1.00 97.56 90 TRP A N 1
ATOM 681 C CA . TRP A 1 90 ? -2.641 0.913 -1.855 1.00 97.56 90 TRP A CA 1
ATOM 682 C C . TRP A 1 90 ? -2.514 1.586 -3.215 1.00 97.56 90 TRP A C 1
ATOM 684 O O . TRP A 1 90 ? -1.400 1.937 -3.587 1.00 97.56 90 TRP A O 1
ATOM 694 N N . ASP A 1 91 ? -3.628 1.835 -3.908 1.00 96.50 91 ASP A N 1
ATOM 695 C CA . ASP A 1 91 ? -3.601 2.576 -5.176 1.00 96.50 91 ASP A CA 1
ATOM 696 C C . ASP A 1 91 ? -2.988 3.975 -4.993 1.00 96.50 91 ASP A C 1
ATOM 698 O O . ASP A 1 91 ? -2.174 4.408 -5.803 1.00 96.50 91 ASP A O 1
ATOM 702 N N . ILE A 1 92 ? -3.312 4.662 -3.892 1.00 96.69 92 ILE A N 1
ATOM 703 C CA . ILE A 1 92 ? -2.730 5.973 -3.561 1.00 96.69 92 ILE A CA 1
ATOM 704 C C . ILE A 1 92 ? -1.271 5.828 -3.101 1.00 96.69 92 ILE A C 1
ATOM 706 O O . ILE A 1 92 ? -0.405 6.587 -3.522 1.00 96.69 92 ILE A O 1
ATOM 710 N N . GLY A 1 93 ? -0.986 4.862 -2.226 1.00 96.81 93 GLY A N 1
ATOM 711 C CA . GLY A 1 93 ? 0.328 4.675 -1.617 1.00 96.81 93 GLY A CA 1
ATOM 712 C C . GLY A 1 93 ? 1.401 4.256 -2.611 1.00 96.81 93 GLY A C 1
ATOM 713 O O . GLY A 1 93 ? 2.435 4.915 -2.7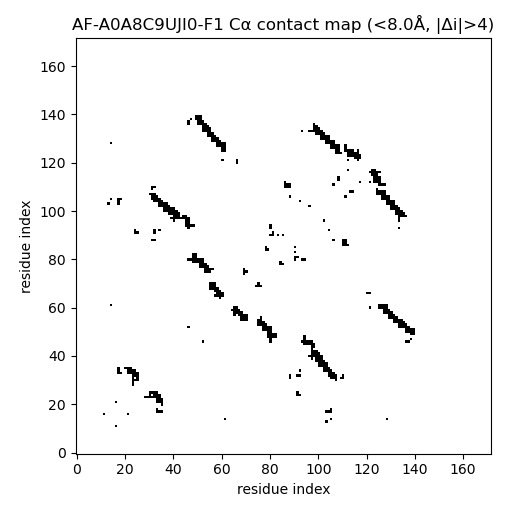05 1.00 96.81 93 GLY A O 1
ATOM 714 N N . VAL A 1 94 ? 1.150 3.193 -3.375 1.00 97.38 94 VAL A N 1
ATOM 715 C CA . VAL A 1 94 ? 2.129 2.609 -4.304 1.00 97.38 94 VAL A CA 1
ATOM 716 C C . VAL A 1 94 ? 2.427 3.551 -5.472 1.00 97.38 94 VAL A C 1
ATOM 718 O O . VAL A 1 94 ? 3.576 3.623 -5.896 1.00 97.38 94 VAL A O 1
ATOM 721 N N . ALA A 1 95 ? 1.459 4.365 -5.906 1.00 96.88 95 ALA A N 1
ATOM 722 C CA . ALA A 1 95 ? 1.678 5.416 -6.906 1.00 96.88 95 ALA A CA 1
ATOM 723 C C . ALA A 1 95 ? 2.731 6.463 -6.490 1.00 96.88 95 ALA A C 1
ATOM 725 O O . ALA A 1 95 ? 3.303 7.138 -7.338 1.00 96.88 95 ALA A O 1
ATOM 726 N N . THR A 1 96 ? 3.008 6.604 -5.189 1.00 96.44 96 THR A N 1
ATOM 727 C CA . THR A 1 96 ? 4.032 7.531 -4.670 1.00 96.44 96 THR A CA 1
ATOM 728 C C . THR A 1 96 ? 5.382 6.864 -4.407 1.00 96.44 96 THR A C 1
ATOM 730 O O . THR A 1 96 ? 6.283 7.513 -3.876 1.00 96.44 96 THR A O 1
ATOM 733 N N . MET A 1 97 ? 5.510 5.557 -4.653 1.00 97.50 97 MET A N 1
ATOM 734 C CA . MET A 1 97 ? 6.720 4.798 -4.340 1.00 97.50 97 MET A CA 1
ATOM 735 C C . MET A 1 97 ? 7.687 4.766 -5.519 1.00 97.50 97 MET A C 1
ATOM 737 O O . MET A 1 97 ? 7.282 4.659 -6.674 1.00 97.50 97 MET A O 1
ATOM 741 N N . LYS A 1 98 ? 8.978 4.783 -5.201 1.00 96.56 98 LYS A N 1
ATOM 742 C CA . LYS A 1 98 ? 10.073 4.547 -6.149 1.00 96.56 98 LYS A CA 1
ATOM 743 C C . LYS A 1 98 ? 10.471 3.071 -6.170 1.00 96.56 98 LYS A C 1
ATOM 745 O O . LYS A 1 98 ? 10.279 2.351 -5.186 1.00 96.56 98 LYS A O 1
ATOM 750 N N . LYS A 1 99 ? 11.073 2.596 -7.263 1.00 96.69 99 LYS A N 1
ATOM 751 C CA . LYS A 1 99 ? 11.573 1.213 -7.344 1.00 96.69 99 LYS A CA 1
ATOM 752 C C . LYS A 1 99 ? 12.592 0.946 -6.228 1.00 96.69 99 LYS A C 1
ATOM 754 O O . LYS A 1 99 ? 13.464 1.768 -5.961 1.00 96.69 99 LYS A O 1
ATOM 759 N N . GLY A 1 100 ? 12.461 -0.183 -5.537 1.00 96.00 100 GLY A N 1
ATOM 760 C CA . GLY A 1 100 ? 13.270 -0.574 -4.376 1.00 96.00 100 GLY A CA 1
ATOM 761 C C . GLY A 1 100 ? 12.889 0.092 -3.043 1.00 96.00 100 GLY A C 1
ATOM 762 O O . GLY A 1 100 ? 13.472 -0.254 -2.004 1.00 96.00 100 GLY A O 1
ATOM 763 N N . GLU A 1 101 ? 11.935 1.030 -3.043 1.00 97.88 101 GLU A N 1
ATOM 764 C CA . GLU A 1 101 ? 11.487 1.739 -1.842 1.00 97.88 101 GLU A CA 1
ATOM 765 C C . GLU A 1 101 ? 10.784 0.787 -0.869 1.00 97.88 101 GLU A C 1
ATOM 767 O O . GLU A 1 101 ? 9.967 -0.040 -1.275 1.00 97.88 101 GLU A O 1
ATOM 772 N N . ILE A 1 102 ? 11.060 0.952 0.427 1.00 97.50 102 ILE A N 1
ATOM 773 C CA . ILE A 1 102 ? 10.233 0.395 1.502 1.00 97.50 102 ILE A CA 1
ATOM 774 C C . ILE A 1 102 ? 9.535 1.548 2.200 1.00 97.50 102 ILE A C 1
ATOM 776 O O . ILE A 1 102 ? 10.200 2.451 2.714 1.00 97.50 102 ILE A O 1
ATOM 780 N N . CYS A 1 103 ? 8.212 1.486 2.297 1.00 97.44 103 CYS A N 1
ATOM 781 C CA . CYS A 1 103 ? 7.429 2.440 3.066 1.00 97.44 103 CYS A CA 1
ATOM 782 C C . CYS A 1 103 ? 6.520 1.747 4.082 1.00 97.44 103 CYS A C 1
ATOM 784 O O . CYS A 1 103 ? 6.174 0.568 3.963 1.00 97.44 103 CYS A O 1
ATOM 786 N N . HIS A 1 104 ? 6.146 2.504 5.108 1.00 96.94 104 HIS A N 1
ATOM 787 C CA . HIS A 1 104 ? 5.087 2.148 6.036 1.00 96.94 104 HIS A CA 1
ATOM 788 C C . HIS A 1 104 ? 3.854 2.994 5.734 1.00 96.94 104 HIS A C 1
ATOM 790 O O . HIS A 1 104 ? 3.954 4.218 5.650 1.00 96.94 104 HIS A O 1
ATOM 796 N N . LEU A 1 105 ? 2.705 2.335 5.596 1.00 97.12 105 LEU A N 1
ATOM 797 C CA . LEU A 1 105 ? 1.406 2.961 5.385 1.00 97.12 105 LEU A CA 1
ATOM 798 C C . LEU A 1 105 ? 0.480 2.695 6.567 1.00 97.12 105 LEU A C 1
ATOM 800 O O . LEU A 1 105 ? 0.307 1.548 6.986 1.00 97.12 105 LEU A O 1
ATOM 804 N N . LEU A 1 106 ? -0.176 3.746 7.050 1.00 96.31 106 LEU A N 1
ATOM 805 C CA . LEU A 1 106 ? -1.297 3.649 7.978 1.00 96.31 106 LEU A CA 1
ATOM 806 C C . LEU A 1 106 ? -2.581 4.033 7.245 1.00 96.31 106 LEU A C 1
ATOM 808 O O . LEU A 1 106 ? -2.706 5.143 6.732 1.00 96.31 106 LEU A O 1
ATOM 812 N N . CYS A 1 107 ? -3.524 3.099 7.194 1.00 96.62 107 CYS A N 1
ATOM 813 C CA . CYS A 1 107 ? -4.715 3.182 6.359 1.00 96.62 107 CYS A CA 1
ATOM 814 C C . CYS A 1 107 ? -5.961 3.176 7.241 1.00 96.62 107 CYS A C 1
ATOM 816 O O . CYS A 1 107 ? -6.230 2.186 7.929 1.00 96.62 107 CYS A O 1
ATOM 818 N N . LYS A 1 108 ? -6.738 4.258 7.202 1.00 96.25 108 LYS A N 1
ATOM 819 C CA . LYS A 1 108 ? -8.056 4.314 7.840 1.00 96.25 108 LYS A CA 1
ATOM 820 C C . LYS A 1 108 ? -9.068 3.409 7.118 1.00 96.25 108 L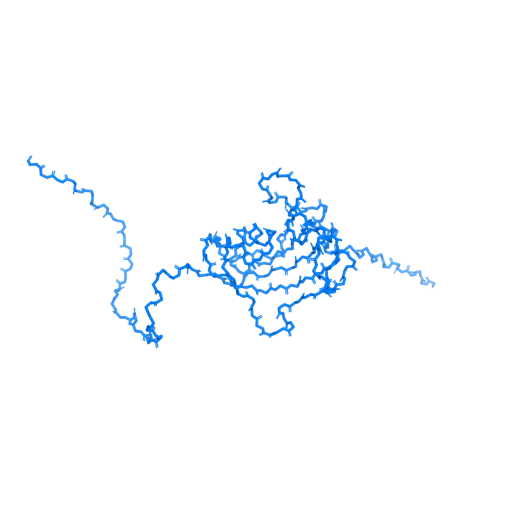YS A C 1
ATOM 822 O O . LYS A 1 108 ? -8.894 3.126 5.926 1.00 96.25 108 LYS A O 1
ATOM 827 N N . PRO A 1 109 ? -10.142 2.967 7.799 1.00 96.19 109 PRO A N 1
ATOM 828 C CA . PRO A 1 109 ? -11.123 2.058 7.213 1.00 96.19 109 PRO A CA 1
ATOM 829 C C . PRO A 1 109 ? -11.773 2.579 5.926 1.00 96.19 109 PRO A C 1
ATOM 831 O O . PRO A 1 109 ? -12.030 1.780 5.029 1.00 96.19 109 PRO A O 1
ATOM 834 N N . GLU A 1 110 ? -11.965 3.890 5.766 1.00 96.31 110 GLU A N 1
ATOM 835 C CA . GLU A 1 110 ? -12.559 4.503 4.563 1.00 96.31 110 GLU A CA 1
ATOM 836 C C . GLU A 1 110 ? -11.722 4.275 3.290 1.00 96.31 110 GLU A C 1
ATOM 838 O O . GLU A 1 110 ? -12.253 4.286 2.174 1.00 96.31 110 GLU A O 1
ATOM 843 N N . TYR A 1 111 ? -10.417 4.042 3.464 1.00 96.44 111 TYR A N 1
ATOM 844 C CA . TYR A 1 111 ? -9.451 3.742 2.405 1.00 96.44 111 TYR A CA 1
ATOM 845 C C . TYR A 1 111 ? -9.032 2.259 2.387 1.00 96.44 111 TYR A C 1
ATOM 847 O O . TYR A 1 111 ? -8.202 1.865 1.565 1.00 96.44 111 TYR A O 1
ATOM 855 N N . ALA A 1 112 ? -9.616 1.441 3.268 1.00 95.06 112 ALA A N 1
ATOM 856 C CA . ALA A 1 112 ? -9.386 0.007 3.396 1.00 95.06 112 ALA A CA 1
ATOM 857 C C . ALA A 1 112 ? -10.697 -0.779 3.182 1.00 95.06 112 ALA A C 1
ATOM 859 O O . ALA A 1 112 ? -11.263 -0.730 2.094 1.00 95.06 112 ALA A O 1
ATOM 860 N N . TYR A 1 113 ? -11.176 -1.506 4.199 1.00 94.00 113 TYR A N 1
ATOM 861 C CA . TYR A 1 113 ? -12.348 -2.398 4.113 1.00 94.00 113 TYR A CA 1
ATOM 862 C C . TYR A 1 113 ? -13.631 -1.820 4.741 1.00 94.00 113 TYR A C 1
ATOM 864 O O . TYR A 1 113 ? -14.653 -2.503 4.814 1.00 94.00 113 TYR A O 1
ATOM 872 N N . GLY A 1 114 ? -13.597 -0.569 5.206 1.00 93.44 114 GLY A N 1
ATOM 873 C CA . GLY A 1 114 ? -14.751 0.130 5.770 1.00 93.44 114 GLY A CA 1
ATOM 874 C C . GLY A 1 114 ? -15.414 -0.595 6.944 1.00 93.44 114 GLY A C 1
ATOM 875 O O . GLY A 1 114 ? -14.789 -1.365 7.677 1.00 93.44 114 GLY A O 1
ATOM 876 N N . SER A 1 115 ? -16.716 -0.363 7.100 1.00 93.69 115 SER A N 1
ATOM 877 C CA . SER A 1 115 ? -17.546 -0.993 8.131 1.00 93.69 115 SER A CA 1
ATOM 878 C C . SER A 1 115 ? -17.840 -2.469 7.860 1.00 93.69 115 SER A C 1
ATOM 880 O O . SER A 1 115 ? -18.158 -3.201 8.795 1.00 93.69 115 SER A O 1
ATOM 882 N N . ALA A 1 116 ? -17.707 -2.929 6.616 1.00 92.50 116 ALA A N 1
ATOM 883 C CA . ALA A 1 116 ? -17.876 -4.338 6.278 1.00 92.50 116 ALA A CA 1
ATOM 884 C C . ALA A 1 116 ? -16.719 -5.194 6.822 1.00 92.50 116 ALA A C 1
ATOM 886 O O . ALA A 1 116 ? -16.939 -6.315 7.283 1.00 92.50 116 ALA A O 1
ATOM 887 N N . GLY A 1 117 ? -15.493 -4.657 6.811 1.00 91.31 117 GLY A N 1
ATOM 888 C CA . GLY A 1 117 ? -14.298 -5.434 7.128 1.00 91.31 117 GLY A CA 1
ATOM 889 C C . GLY A 1 117 ? -14.048 -6.547 6.100 1.00 91.31 117 GLY A C 1
ATOM 890 O O . GLY A 1 117 ? -14.554 -6.520 4.981 1.00 91.31 117 GLY A O 1
ATOM 891 N N . SER A 1 118 ? -13.242 -7.535 6.481 1.00 91.19 118 SER A N 1
ATOM 892 C CA . SER A 1 118 ? -13.001 -8.759 5.708 1.00 91.19 118 SER A CA 1
ATOM 893 C C . SER A 1 118 ? -12.814 -9.921 6.680 1.00 91.19 118 SER A C 1
ATOM 895 O O . SER A 1 118 ? -11.705 -10.265 7.109 1.00 91.19 118 SER A O 1
ATOM 897 N N . LEU A 1 119 ? -13.941 -10.466 7.133 1.00 89.00 119 LEU A N 1
ATOM 898 C CA . LEU A 1 119 ? -13.967 -11.528 8.132 1.00 89.00 119 LEU A CA 1
ATOM 899 C C . LEU A 1 119 ? -13.378 -12.835 7.566 1.00 89.00 119 LEU A C 1
ATOM 901 O O . LEU A 1 119 ? -13.562 -13.130 6.387 1.00 89.00 119 LEU A O 1
ATOM 905 N N . PRO A 1 120 ? -12.677 -13.641 8.389 1.00 88.50 120 PRO A N 1
ATOM 906 C CA . PRO A 1 120 ? -12.437 -13.467 9.829 1.00 88.50 120 PRO A CA 1
ATOM 907 C C . PRO A 1 120 ? -11.178 -12.644 10.170 1.00 88.50 120 PRO A C 1
ATOM 909 O O . PRO A 1 120 ? -10.855 -12.475 11.3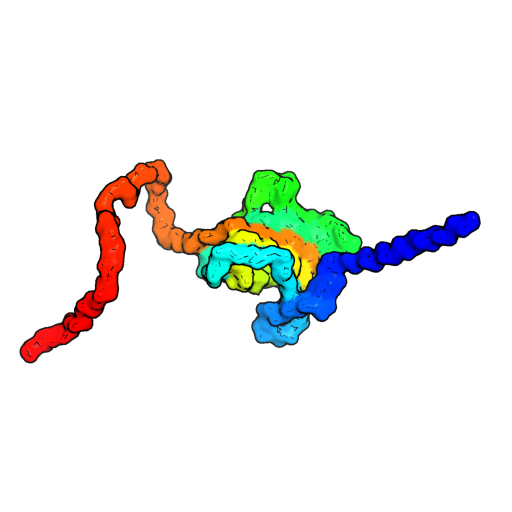44 1.00 88.50 120 PRO A O 1
ATOM 912 N N . LYS A 1 121 ? -10.419 -12.176 9.170 1.00 87.88 121 LYS A N 1
ATOM 913 C CA . LYS A 1 121 ? -9.074 -11.611 9.378 1.00 87.88 121 LYS A CA 1
ATOM 914 C C . LYS A 1 121 ? -9.085 -10.127 9.742 1.00 87.88 121 LYS A C 1
ATOM 916 O O . LYS A 1 121 ? -8.251 -9.693 10.533 1.00 87.88 121 LYS A O 1
ATOM 921 N N . ILE A 1 122 ? -10.006 -9.363 9.163 1.00 89.31 122 ILE A N 1
ATOM 922 C CA . ILE A 1 122 ? -10.081 -7.907 9.283 1.00 89.31 122 ILE A CA 1
ATOM 923 C C . ILE A 1 122 ? -11.452 -7.538 9.860 1.00 89.31 122 ILE A C 1
ATOM 925 O O . ILE A 1 122 ? -12.469 -7.804 9.215 1.00 89.31 122 ILE A O 1
ATOM 929 N N . PRO A 1 123 ? -11.508 -6.949 11.065 1.00 91.19 123 PRO A N 1
ATOM 930 C CA . PRO A 1 123 ? -12.770 -6.547 11.668 1.00 91.19 123 PRO A CA 1
ATOM 931 C C . PRO A 1 123 ? -13.369 -5.313 10.979 1.00 91.19 123 PRO A C 1
ATOM 933 O O . PRO A 1 123 ? -12.725 -4.642 10.170 1.00 91.19 123 PRO A O 1
ATOM 936 N N . SER A 1 124 ? -14.617 -5.011 11.331 1.00 94.00 124 SER A N 1
ATOM 937 C CA . SER A 1 124 ? -15.296 -3.774 10.938 1.00 94.00 124 SER A CA 1
ATOM 938 C C . SER A 1 124 ? -14.508 -2.539 11.388 1.00 94.00 124 SER A C 1
ATOM 940 O O . SER A 1 124 ? -13.989 -2.512 12.505 1.00 94.00 124 SER A O 1
ATOM 942 N N . ASN A 1 125 ? -14.435 -1.518 10.529 1.00 93.81 125 ASN A N 1
ATOM 943 C CA . ASN A 1 125 ? -13.784 -0.231 10.795 1.00 93.81 125 ASN A CA 1
ATOM 944 C C . ASN A 1 125 ? -12.319 -0.350 11.257 1.00 93.81 125 ASN A C 1
ATOM 946 O O . ASN A 1 125 ? -11.829 0.455 12.049 1.00 93.81 125 ASN A O 1
ATOM 950 N N . ALA A 1 126 ? -11.604 -1.363 10.766 1.00 92.50 126 ALA A N 1
ATOM 951 C CA . ALA A 1 126 ? -10.214 -1.588 11.132 1.00 92.50 126 ALA A CA 1
ATOM 952 C C . ALA A 1 126 ? -9.268 -0.578 10.466 1.00 92.50 126 ALA A C 1
ATOM 954 O O . ALA A 1 126 ? -9.232 -0.460 9.240 1.00 92.50 126 ALA A O 1
ATOM 955 N N . THR A 1 127 ? -8.424 0.064 11.275 1.00 93.88 127 THR A N 1
ATOM 956 C CA . THR A 1 127 ? -7.213 0.739 10.793 1.00 93.88 127 THR A CA 1
ATOM 957 C C . THR A 1 127 ? -6.126 -0.300 10.542 1.00 93.88 127 THR A C 1
ATOM 959 O O . THR A 1 127 ? -5.819 -1.118 11.416 1.00 93.88 127 THR A O 1
ATOM 962 N N . LEU A 1 128 ? -5.536 -0.257 9.351 1.00 94.69 128 LEU A N 1
ATOM 963 C CA . LEU A 1 128 ? -4.522 -1.209 8.912 1.00 94.69 128 LEU A CA 1
ATOM 964 C C . LEU A 1 128 ? -3.155 -0.548 8.828 1.00 94.69 128 LEU A C 1
ATOM 966 O O . LEU A 1 128 ? -3.025 0.593 8.392 1.00 94.69 128 LEU A O 1
ATOM 970 N N . PHE A 1 129 ? -2.135 -1.304 9.204 1.00 95.56 129 PHE A N 1
ATOM 971 C CA . PHE A 1 129 ? -0.742 -0.949 9.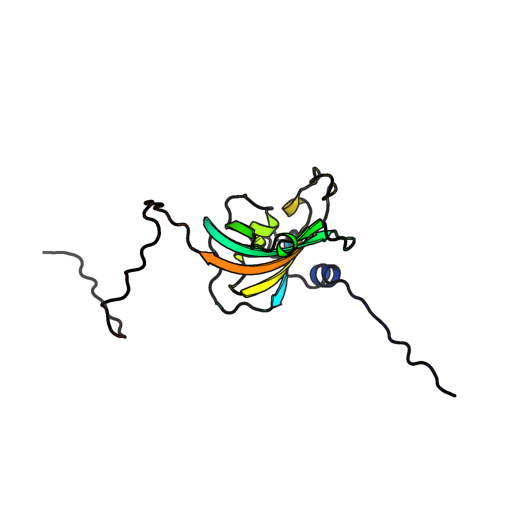011 1.00 95.56 129 PHE A CA 1
ATOM 972 C C . PHE A 1 129 ? -0.131 -1.873 7.960 1.00 95.56 129 PHE A C 1
ATOM 974 O O . PHE A 1 129 ? -0.260 -3.097 8.054 1.00 95.56 129 PHE A O 1
ATOM 981 N N . PHE A 1 130 ? 0.569 -1.296 6.991 1.00 96.44 130 PHE A N 1
ATOM 982 C CA . PHE A 1 130 ? 1.297 -2.039 5.974 1.00 96.44 130 PHE A CA 1
ATOM 983 C C . PHE A 1 130 ? 2.755 -1.610 5.930 1.00 96.44 130 PHE A C 1
ATOM 985 O O . PHE A 1 130 ? 3.062 -0.425 5.931 1.00 96.44 130 PHE A O 1
ATOM 992 N N . GLU A 1 131 ? 3.645 -2.586 5.833 1.00 96.12 131 GLU A N 1
ATOM 993 C CA . GLU A 1 131 ? 4.990 -2.393 5.299 1.00 96.12 131 GLU A CA 1
ATOM 994 C C . GLU A 1 131 ? 4.972 -2.897 3.862 1.00 96.12 131 GLU A C 1
ATOM 996 O O . GLU A 1 131 ? 4.580 -4.045 3.651 1.00 96.12 131 GLU A O 1
ATOM 1001 N N . ILE A 1 132 ? 5.336 -2.048 2.901 1.00 97.31 132 ILE A N 1
ATOM 1002 C CA . ILE A 1 132 ? 5.335 -2.370 1.470 1.00 97.31 132 ILE A CA 1
ATOM 1003 C C . ILE A 1 132 ? 6.723 -2.087 0.910 1.00 97.31 132 ILE A C 1
ATOM 1005 O O . ILE A 1 132 ? 7.284 -1.021 1.153 1.00 97.31 132 ILE A O 1
ATOM 1009 N N . GLU A 1 133 ? 7.249 -3.039 0.154 1.00 97.31 133 GLU A N 1
ATOM 1010 C CA . GLU A 1 133 ? 8.457 -2.943 -0.653 1.00 97.31 133 GLU A CA 1
ATOM 1011 C C . GLU A 1 133 ? 8.061 -3.000 -2.129 1.00 97.31 133 GLU A C 1
ATOM 1013 O O . GLU A 1 133 ? 7.499 -4.002 -2.576 1.00 97.31 133 GLU A O 1
ATOM 1018 N N . LEU A 1 134 ? 8.348 -1.938 -2.884 1.00 97.31 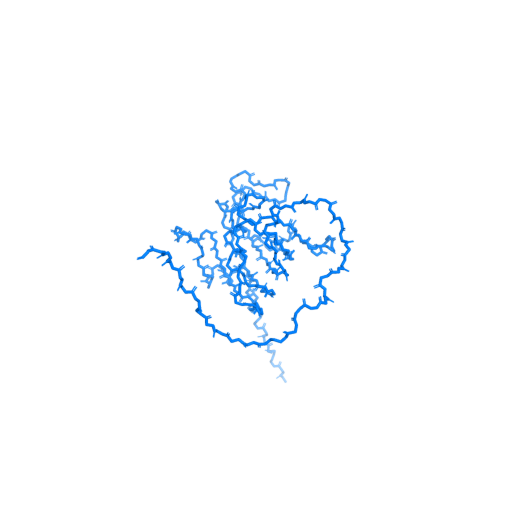134 LEU A N 1
ATOM 1019 C CA . LEU A 1 134 ? 8.149 -1.927 -4.332 1.00 97.31 134 LEU A CA 1
ATOM 1020 C C . LEU A 1 134 ? 9.368 -2.557 -5.004 1.00 97.31 134 LEU A C 1
ATOM 1022 O O . LEU A 1 134 ? 10.438 -1.956 -5.037 1.00 97.31 134 LEU A O 1
ATOM 1026 N N . LEU A 1 135 ? 9.220 -3.767 -5.534 1.00 95.69 135 LEU A N 1
ATOM 1027 C CA . LEU A 1 135 ? 10.315 -4.505 -6.167 1.00 95.69 135 LEU A CA 1
ATOM 1028 C C . LEU A 1 135 ? 10.548 -4.016 -7.595 1.00 95.69 135 LEU A C 1
ATOM 1030 O O . LEU A 1 135 ? 11.682 -3.750 -7.995 1.00 95.69 135 LEU A O 1
ATOM 1034 N N . ASP A 1 136 ? 9.463 -3.907 -8.359 1.00 96.31 136 ASP A N 1
ATOM 1035 C CA . ASP A 1 1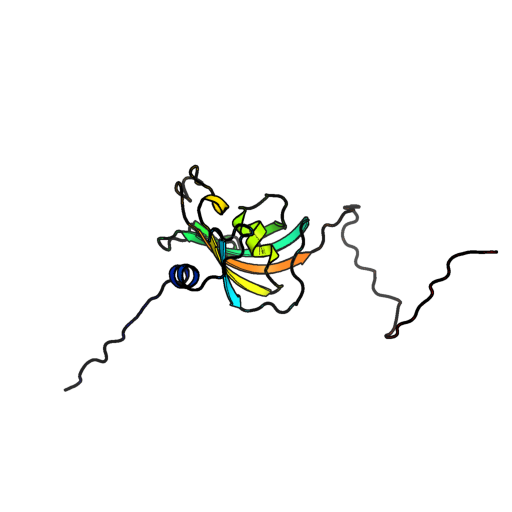36 ? 9.496 -3.516 -9.762 1.00 96.31 136 ASP A CA 1
ATOM 1036 C C . ASP A 1 136 ? 8.130 -3.003 -10.231 1.00 96.31 136 ASP A C 1
ATOM 1038 O O . ASP A 1 136 ? 7.107 -3.246 -9.585 1.00 96.31 136 ASP A O 1
ATOM 1042 N N . PHE A 1 137 ? 8.105 -2.336 -11.379 1.00 96.50 137 PHE A N 1
ATOM 1043 C CA . PHE A 1 137 ? 6.881 -2.016 -12.104 1.00 96.50 137 PHE A CA 1
ATOM 1044 C C . PHE A 1 137 ? 7.141 -2.021 -13.611 1.00 96.50 137 PHE A C 1
ATOM 1046 O O . PHE A 1 137 ? 8.251 -1.753 -14.067 1.00 96.50 137 PHE A O 1
ATOM 1053 N N . LYS A 1 138 ? 6.118 -2.380 -14.386 1.00 93.25 138 LYS A N 1
ATOM 1054 C CA . LYS A 1 138 ? 6.174 -2.460 -15.848 1.00 93.25 138 LYS A CA 1
ATOM 1055 C C . LYS A 1 138 ? 4.952 -1.776 -16.442 1.00 93.25 138 LYS A C 1
ATOM 1057 O O . LYS A 1 138 ? 3.857 -1.940 -15.906 1.00 93.25 138 LYS A O 1
ATOM 1062 N N . GLY A 1 139 ? 5.147 -1.063 -17.549 1.00 88.69 139 GLY A N 1
ATOM 1063 C CA . GLY A 1 139 ? 4.057 -0.432 -18.294 1.00 88.69 139 GLY A CA 1
ATOM 1064 C C . GLY A 1 139 ? 2.975 -1.429 -18.716 1.00 88.69 139 GLY A C 1
ATOM 1065 O O . GLY A 1 139 ? 3.251 -2.621 -18.874 1.00 88.69 139 GLY A O 1
ATOM 1066 N N . GLU A 1 140 ? 1.743 -0.941 -18.880 1.00 81.62 140 GLU A N 1
ATOM 1067 C CA . GLU A 1 140 ? 0.634 -1.726 -19.438 1.00 81.62 140 GLU A CA 1
ATOM 1068 C C . GLU A 1 140 ? 0.992 -2.161 -20.869 1.00 81.62 140 GLU A C 1
ATOM 1070 O O . GLU A 1 140 ? 1.201 -1.326 -21.751 1.00 81.62 140 GLU A O 1
ATOM 1075 N N . ASP A 1 141 ? 1.098 -3.472 -21.091 1.00 74.06 141 ASP A N 1
ATOM 1076 C CA . ASP A 1 141 ? 1.332 -4.023 -22.422 1.00 74.06 141 ASP A CA 1
ATOM 1077 C C . ASP A 1 141 ? 0.005 -4.030 -23.189 1.00 74.06 141 ASP A C 1
ATOM 1079 O O . ASP A 1 141 ? -0.898 -4.817 -22.900 1.00 74.06 141 ASP A O 1
ATOM 1083 N N . LEU A 1 142 ? -0.157 -3.073 -24.104 1.00 71.12 142 LEU A N 1
ATOM 1084 C CA . LEU A 1 142 ? -1.408 -2.856 -24.840 1.00 71.12 142 LEU A CA 1
ATOM 1085 C C . LEU A 1 142 ? -1.624 -3.873 -25.968 1.00 71.12 142 LEU A C 1
ATOM 1087 O O . LEU A 1 142 ? -2.708 -3.915 -26.552 1.00 71.12 142 LEU A O 1
ATOM 1091 N N . PHE A 1 143 ? -0.621 -4.700 -26.257 1.00 67.38 143 PHE A N 1
ATOM 1092 C CA . PHE A 1 143 ? -0.709 -5.772 -27.231 1.00 67.38 143 PHE A CA 1
ATOM 1093 C C . PHE A 1 143 ? -0.162 -7.042 -26.577 1.00 67.38 143 PHE A C 1
ATOM 1095 O O . PHE A 1 143 ? 1.016 -7.343 -26.652 1.00 67.38 143 PHE A O 1
ATOM 1102 N N . GLU A 1 144 ? -1.029 -7.833 -25.942 1.00 60.03 144 GLU A N 1
ATOM 1103 C CA . GLU A 1 144 ? -0.727 -9.253 -25.719 1.00 60.03 144 GLU A CA 1
ATOM 1104 C C . GLU A 1 144 ? -0.814 -9.974 -27.082 1.00 60.03 144 GLU A C 1
ATOM 1106 O O . GLU A 1 144 ? -1.674 -10.826 -27.320 1.00 60.03 144 GLU A O 1
ATOM 1111 N N . ASP A 1 145 ? 0.033 -9.613 -28.052 1.00 55.19 145 ASP A N 1
ATOM 1112 C CA . ASP A 1 145 ? 0.266 -10.478 -29.197 1.00 55.19 145 ASP A CA 1
ATOM 1113 C C . ASP A 1 145 ? 1.023 -11.686 -28.667 1.00 55.19 145 ASP A C 1
ATOM 1115 O O . ASP A 1 145 ? 2.212 -11.597 -28.407 1.00 55.19 145 ASP A O 1
ATOM 1119 N N . GLY A 1 146 ? 0.302 -12.793 -28.440 1.00 52.91 146 GLY A N 1
ATOM 1120 C CA . GLY A 1 146 ? 0.744 -14.044 -27.809 1.00 52.91 146 GLY A CA 1
ATOM 1121 C C . GLY A 1 146 ? 1.937 -14.768 -28.454 1.00 52.91 146 GLY A C 1
ATOM 1122 O O . GLY A 1 146 ? 1.891 -15.975 -28.680 1.00 52.91 146 GLY A O 1
ATOM 1123 N N . ARG A 1 147 ? 3.025 -14.057 -28.733 1.00 51.53 147 ARG A N 1
ATOM 1124 C CA . ARG A 1 147 ? 4.357 -14.575 -28.983 1.00 51.53 147 ARG A CA 1
ATOM 1125 C C . ARG A 1 147 ? 5.063 -14.617 -27.642 1.00 51.53 147 ARG A C 1
ATOM 1127 O O . ARG A 1 147 ? 5.584 -13.620 -27.154 1.00 51.53 147 ARG A O 1
ATOM 1134 N N . GLY A 1 148 ? 5.044 -15.803 -27.044 1.00 46.12 148 GLY A N 1
ATOM 1135 C CA . GLY A 1 148 ? 5.977 -16.131 -25.983 1.00 46.12 148 GLY A CA 1
ATOM 1136 C C . GLY A 1 148 ? 7.400 -15.781 -26.414 1.00 46.12 148 GLY A C 1
ATOM 1137 O O . GLY A 1 148 ? 7.783 -16.016 -27.559 1.00 46.12 148 GLY A O 1
ATOM 1138 N N . ASP A 1 149 ? 8.117 -15.179 -25.474 1.00 54.31 149 ASP A N 1
ATOM 1139 C CA . ASP A 1 149 ? 9.568 -15.096 -25.366 1.00 54.31 149 ASP A CA 1
ATOM 1140 C C . ASP A 1 149 ? 10.355 -15.878 -26.436 1.00 54.31 149 ASP A C 1
ATOM 1142 O O . ASP A 1 149 ? 10.508 -17.099 -26.375 1.00 54.31 149 ASP A O 1
ATOM 1146 N N . SER A 1 150 ? 10.909 -15.144 -27.397 1.00 42.12 150 SER A N 1
ATOM 1147 C CA . SER A 1 150 ? 12.194 -15.502 -27.983 1.00 42.12 150 SER A CA 1
ATOM 1148 C C . SER A 1 150 ? 13.030 -14.233 -28.039 1.00 42.12 150 SER A C 1
ATOM 1150 O O . SER A 1 150 ? 12.868 -13.406 -28.940 1.00 42.12 150 SER A O 1
ATOM 1152 N N . GLY A 1 151 ? 13.877 -14.054 -27.027 1.00 50.03 151 GLY A N 1
ATOM 1153 C CA . GLY A 1 151 ? 14.872 -12.995 -26.986 1.00 50.03 151 GLY A CA 1
ATOM 1154 C C . GLY A 1 151 ? 15.707 -12.935 -28.264 1.00 50.03 151 GLY A C 1
ATOM 1155 O O . GLY A 1 151 ? 16.569 -13.776 -28.482 1.00 50.03 151 GLY A O 1
ATOM 1156 N N . GLU A 1 152 ? 15.469 -11.911 -29.082 1.00 46.94 152 GLU A N 1
ATOM 1157 C CA . GLU A 1 152 ? 16.370 -11.485 -30.154 1.00 46.94 152 GLU A CA 1
ATOM 1158 C C . GLU A 1 152 ? 16.041 -10.040 -30.581 1.00 46.94 152 GLU A C 1
ATOM 1160 O O . GLU A 1 152 ? 15.458 -9.796 -31.630 1.00 46.94 152 GLU A O 1
ATOM 1165 N N . TRP A 1 153 ? 16.397 -9.056 -29.746 1.00 45.31 153 TRP A N 1
ATOM 1166 C CA . TRP A 1 153 ? 16.423 -7.633 -30.140 1.00 45.31 153 TRP A CA 1
ATOM 1167 C C . TRP A 1 153 ? 17.762 -6.953 -29.824 1.00 45.31 153 TRP A C 1
ATOM 1169 O O . TRP A 1 153 ? 17.830 -5.731 -29.735 1.00 45.31 153 TRP A O 1
ATOM 1179 N N . ASP A 1 154 ? 18.844 -7.728 -29.690 1.00 49.91 154 ASP A N 1
ATOM 1180 C CA . ASP A 1 154 ? 20.186 -7.180 -29.472 1.00 49.91 154 ASP A CA 1
ATOM 1181 C C . ASP A 1 154 ? 21.139 -7.529 -30.625 1.00 49.91 154 ASP A C 1
ATOM 1183 O O . ASP A 1 154 ? 21.999 -8.408 -30.525 1.00 49.91 154 ASP A O 1
ATOM 1187 N N . ARG A 1 155 ? 20.970 -6.831 -31.760 1.00 45.50 155 ARG A N 1
ATOM 1188 C CA . ARG A 1 155 ? 22.068 -6.511 -32.689 1.00 45.50 155 ARG A CA 1
ATOM 1189 C C . ARG A 1 155 ? 21.674 -5.369 -33.637 1.00 45.50 155 ARG A C 1
ATOM 1191 O O . ARG A 1 155 ? 20.690 -5.475 -34.355 1.00 45.50 155 ARG A O 1
ATOM 1198 N N . GLN A 1 1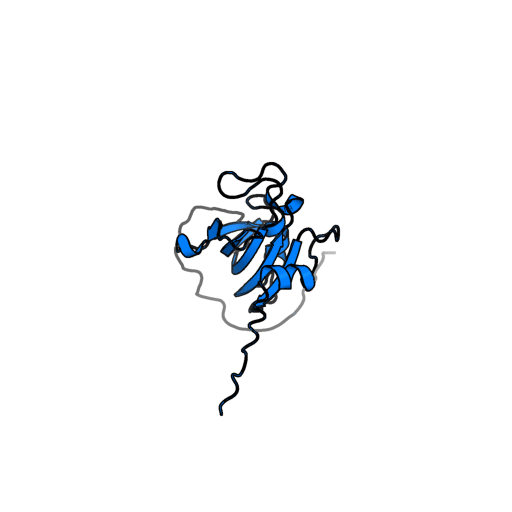56 ? 22.504 -4.319 -33.646 1.00 46.47 156 GLN A N 1
ATOM 1199 C CA . GLN A 1 156 ? 22.362 -3.021 -34.335 1.00 46.47 156 GLN A CA 1
ATOM 1200 C C . GLN A 1 156 ? 21.254 -2.122 -33.743 1.00 46.47 156 GLN A C 1
ATOM 1202 O O . GLN A 1 156 ? 20.088 -2.258 -34.071 1.00 46.47 156 GLN A O 1
ATOM 1207 N N . GLN A 1 157 ? 21.567 -1.123 -32.912 1.00 46.19 157 GLN A N 1
ATOM 1208 C CA . GLN A 1 157 ? 22.313 0.073 -33.324 1.00 46.19 157 GLN A CA 1
ATOM 1209 C C . GLN A 1 157 ? 23.271 0.579 -32.234 1.00 46.19 157 GLN A C 1
ATOM 1211 O O . GLN A 1 157 ? 22.896 0.956 -31.128 1.00 46.19 157 GLN A O 1
ATOM 1216 N N . ASN A 1 158 ? 24.538 0.599 -32.627 1.00 40.72 158 ASN A N 1
ATOM 1217 C CA . ASN A 1 158 ? 25.688 1.160 -31.947 1.00 40.72 158 ASN A CA 1
ATOM 1218 C C . ASN A 1 158 ? 25.515 2.668 -31.653 1.00 40.72 158 ASN A C 1
ATOM 1220 O O . ASN A 1 158 ? 25.090 3.431 -32.516 1.00 40.72 158 ASN A O 1
ATOM 1224 N N . THR A 1 159 ? 25.996 3.073 -30.476 1.00 41.53 159 THR A N 1
ATOM 1225 C CA . THR A 1 159 ? 26.575 4.388 -30.135 1.00 41.53 159 THR A CA 1
ATOM 1226 C C . THR A 1 159 ? 25.703 5.648 -30.151 1.00 41.53 159 THR A C 1
ATOM 1228 O O . THR A 1 159 ? 25.504 6.290 -31.170 1.00 41.53 159 THR A O 1
ATOM 1231 N N . SER A 1 160 ? 25.380 6.089 -28.933 1.00 41.41 160 SER A N 1
ATOM 1232 C CA . SER A 1 160 ? 25.860 7.355 -28.362 1.00 41.41 160 SER A CA 1
ATOM 1233 C C . SER A 1 160 ? 25.637 8.660 -29.149 1.00 41.41 160 SER A C 1
ATOM 1235 O O . SER A 1 160 ? 26.285 8.938 -30.148 1.00 41.41 160 SER A O 1
ATOM 1237 N N . VAL A 1 161 ? 24.870 9.542 -28.500 1.00 45.66 161 VAL A N 1
ATOM 1238 C CA . VAL A 1 161 ? 24.976 11.012 -28.533 1.00 45.66 161 VAL A CA 1
ATOM 1239 C C . VAL A 1 161 ? 24.637 11.689 -29.871 1.00 45.66 161 VAL A C 1
ATOM 1241 O O . VAL A 1 161 ? 25.423 11.730 -30.807 1.00 45.66 161 VAL A O 1
ATOM 1244 N N . THR A 1 162 ? 23.521 12.419 -29.909 1.00 40.09 162 THR A N 1
ATOM 1245 C CA . THR A 1 162 ? 23.483 13.898 -29.821 1.00 40.09 162 THR A CA 1
ATOM 1246 C C . THR A 1 162 ? 22.207 14.424 -30.484 1.00 40.09 162 THR A C 1
ATOM 1248 O O . THR A 1 162 ? 21.912 14.150 -31.640 1.00 40.09 162 THR A O 1
ATOM 1251 N N . ARG A 1 163 ? 21.478 15.244 -29.725 1.00 51.88 163 ARG A N 1
ATOM 1252 C CA . ARG A 1 163 ? 20.492 16.247 -30.155 1.00 51.88 163 ARG A CA 1
ATOM 1253 C C . ARG A 1 163 ? 20.678 16.735 -31.604 1.00 51.88 163 ARG A C 1
ATOM 1255 O O . ARG A 1 163 ? 21.731 17.294 -31.897 1.00 51.88 163 ARG A O 1
ATOM 1262 N N . LYS A 1 164 ? 19.609 16.752 -32.406 1.00 37.91 164 LYS A N 1
ATOM 1263 C CA . LYS A 1 164 ? 19.093 17.976 -33.061 1.00 37.91 164 LYS A CA 1
ATOM 1264 C C . LYS A 1 164 ? 17.916 17.670 -33.986 1.00 37.91 164 LYS A C 1
ATOM 1266 O O . LYS A 1 164 ? 18.018 16.833 -34.865 1.00 37.91 164 LYS A O 1
ATOM 1271 N N . ALA A 1 165 ? 16.847 18.430 -33.751 1.00 43.47 165 ALA A N 1
ATOM 1272 C CA . ALA A 1 165 ? 16.024 19.133 -34.730 1.00 43.47 165 ALA A CA 1
ATOM 1273 C C . ALA A 1 165 ? 15.892 18.522 -36.131 1.00 43.47 165 ALA A C 1
ATOM 1275 O O . ALA A 1 165 ? 16.868 18.499 -36.864 1.00 43.47 165 ALA A O 1
ATOM 1276 N N . ILE A 1 166 ? 14.652 18.276 -36.557 1.00 40.88 166 ILE A N 1
ATOM 1277 C CA . ILE A 1 166 ? 14.105 18.870 -37.784 1.00 40.88 166 ILE A CA 1
ATOM 1278 C C . ILE A 1 166 ? 12.596 19.048 -37.567 1.00 40.88 166 ILE A C 1
ATOM 1280 O O . ILE A 1 166 ? 11.821 18.100 -37.535 1.00 40.88 166 ILE A O 1
ATOM 1284 N N . CYS A 1 167 ? 12.208 20.308 -37.387 1.00 41.41 167 CYS A N 1
ATOM 1285 C CA . CYS A 1 167 ? 10.877 20.798 -37.696 1.00 41.41 167 CYS A CA 1
ATOM 1286 C C . CYS A 1 167 ? 10.884 21.058 -39.209 1.00 41.41 167 CYS A C 1
ATOM 1288 O O . CYS A 1 167 ? 11.714 21.838 -39.679 1.00 41.41 167 CYS A O 1
ATOM 1290 N N . LYS A 1 168 ? 10.024 20.391 -39.980 1.00 37.84 168 LYS A N 1
ATOM 1291 C CA . LYS A 1 168 ? 9.791 20.739 -41.386 1.00 37.84 168 LYS A CA 1
ATOM 1292 C C . LYS A 1 168 ? 8.317 20.529 -41.702 1.00 37.84 168 LYS A C 1
ATOM 1294 O O . LYS A 1 168 ? 7.902 19.443 -42.086 1.00 37.84 168 LYS A O 1
ATOM 1299 N N . SER A 1 169 ? 7.539 21.582 -41.474 1.00 39.34 169 SER A N 1
ATOM 1300 C CA . SER A 1 169 ? 6.192 21.712 -42.017 1.00 39.34 169 SER A CA 1
ATOM 1301 C C . SER A 1 169 ? 6.297 22.364 -43.397 1.00 39.34 169 SER A C 1
ATOM 1303 O O . SER A 1 169 ? 6.754 23.498 -43.498 1.00 39.34 169 SER A O 1
ATOM 1305 N N . MET A 1 170 ? 5.969 21.557 -44.406 1.00 39.16 170 MET A N 1
ATOM 1306 C CA . MET A 1 170 ? 5.093 21.815 -45.559 1.00 39.16 170 MET A CA 1
ATOM 1307 C C . MET A 1 170 ? 5.343 22.977 -46.546 1.00 39.16 170 MET A C 1
ATOM 1309 O O . MET A 1 170 ? 5.572 24.121 -46.170 1.00 39.16 170 MET A O 1
ATOM 1313 N N . GLU A 1 171 ? 5.229 22.588 -47.825 1.00 42.91 171 GLU A N 1
ATOM 1314 C CA . GLU A 1 171 ? 5.197 23.311 -49.118 1.00 42.91 171 GLU A CA 1
ATOM 1315 C C . GLU A 1 171 ? 4.312 24.586 -49.128 1.00 42.91 171 GLU A C 1
ATOM 1317 O O . GLU A 1 171 ? 3.403 24.698 -48.311 1.00 42.91 171 GLU A O 1
ATOM 1322 N N . MET A 1 172 ? 4.484 25.610 -49.983 1.00 34.44 172 MET A N 1
ATOM 1323 C CA . MET A 1 172 ? 4.861 25.722 -51.409 1.00 34.44 172 MET A CA 1
ATOM 1324 C C . MET A 1 172 ? 5.673 26.995 -51.693 1.00 34.44 172 MET A C 1
ATOM 1326 O O . MET A 1 172 ? 5.494 27.984 -50.946 1.00 34.44 172 MET A O 1
#

Sequence (172 aa):
MTTDEGAKNNGESPASTVAEQGEDITSKKDRGVLKIVKRVGNSEETPMIGDKVYVHYKGKLSNGKKFDSSHDRNEPFVFSLGKGQVIKAWDIGVATMKKGEICHLLCKPEYAYGSAGSLPKIPSNATLFFEIELLDFKGEDLFEDGRGDSGEWDRQQNTSVTRKAICKSMEM

Secondary structure (DSSP, 8-state):
-------------HHHHHHHH-EE--TT-SSSEEEEEEE--S-S--PPTT-EEEEEEEEEETTS-EEEEGGGGTS-EEEETTTTSS-HHHHHHHTTPPTT-EEEEEE-GGGTTTTT-BTTTB-TT--EEEEEEEEEEE---S------------SS----------------

Foldseek 3Di:
DDDDDPDPPPVDDPQVCQVVPFDQLDPVSPSQKGKDWPFAAPDPDADDQFKKWWKWKWKAFPVRHTLDTVVVVVGTDIDGAPPPPAFQNCSSVRRPGHAQIKMKMWHWCVRHVAQVFDPPRGHGRITMIMTMTTHDIGHNPPDPPVDPDDDDPPDDDDDDDDDDDDDDDDDD

Solvent-accessible surface area (backbone atoms only — not comparable to full-atom values): 10429 Å² total; per-residue (Å²): 139,86,81,82,82,80,79,80,79,80,78,76,50,76,66,56,54,33,72,75,72,28,46,58,73,40,93,81,65,74,66,40,29,20,40,37,80,77,36,78,37,86,48,94,58,54,55,52,79,50,16,42,35,33,28,42,39,40,34,23,40,80,88,65,50,73,69,49,46,30,72,82,69,78,47,69,47,73,49,48,35,71,72,72,81,58,44,58,38,52,44,60,50,53,45,73,35,25,39,57,14,27,34,39,37,40,28,32,17,90,29,51,52,25,71,75,26,48,78,94,73,35,57,56,57,43,44,37,33,34,41,39,32,34,66,43,68,41,76,63,75,92,68,84,67,87,69,76,90,74,95,79,88,88,77,87,85,82,79,84,89,79,92,78,86,84,88,81,85,79,88,134